Protein AF-A0A7W0R2I5-F1 (afdb_monomer_lite)

Sequence (92 aa):
ILFRHADPRFPFLWESDDQPGGRWHGDAEGPAQYLADTPAGAWAEFLRHEEIREPEDLVTVRRALWAVEVDEVEPAAQPQLRREVLSGGLES

Foldseek 3Di:
DWKAKFDPVDDPFDPAQCDDDDPPGHRSRDDDGDTHPDQVVNVVVVCVVVVPDDPVVCPPDDIDMDDDDDDPDPPPDDDPDDPCVVVVNDDD

pLDDT: mean 87.82, std 9.57, range [55.59, 97.56]

Secondary structure (DSSP, 8-state):
-EEEEE-TTS-SS--SS-SPPBTTB-TTS------BSSHHHHHHHHHHHTT--SGGGGTT---EEEEE----PPPSS-----HHHHTTT---

Radius of gyration: 15.66 Å; chains: 1; bounding box: 39×34×31 Å

Structure (mmCIF, N/CA/C/O backbone):
data_AF-A0A7W0R2I5-F1
#
_entry.id   AF-A0A7W0R2I5-F1
#
loop_
_atom_site.group_PDB
_atom_site.id
_atom_site.type_symbol
_atom_site.label_atom_id
_atom_site.label_alt_id
_atom_site.label_comp_id
_atom_site.label_asym_id
_atom_site.label_entity_id
_atom_site.label_seq_id
_atom_site.pdbx_PDB_ins_code
_atom_site.Cartn_x
_atom_site.Cartn_y
_atom_site.Cartn_z
_atom_site.occupancy
_atom_site.B_iso_or_equiv
_atom_site.auth_seq_id
_atom_site.auth_comp_id
_atom_site.auth_asym_id
_atom_site.auth_atom_id
_atom_site.pdbx_PDB_model_num
ATOM 1 N N . ILE A 1 1 ? 13.718 -1.600 4.235 1.00 93.12 1 ILE A N 1
ATOM 2 C CA . ILE A 1 1 ? 12.380 -2.230 4.391 1.00 93.12 1 ILE A CA 1
ATOM 3 C C . ILE A 1 1 ? 11.335 -1.214 3.975 1.00 93.12 1 ILE A C 1
ATOM 5 O O . ILE A 1 1 ? 11.390 -0.091 4.458 1.00 93.12 1 ILE A O 1
ATOM 9 N N . LEU A 1 2 ? 10.416 -1.609 3.104 1.00 96.00 2 LEU A N 1
ATOM 10 C CA . LEU A 1 2 ? 9.254 -0.834 2.685 1.00 96.00 2 LEU A CA 1
ATOM 11 C C . LEU A 1 2 ? 7.964 -1.578 3.055 1.00 96.00 2 LEU A C 1
ATOM 13 O O . LEU A 1 2 ? 7.996 -2.760 3.389 1.00 96.00 2 LEU A O 1
ATOM 17 N N . PHE A 1 3 ? 6.825 -0.899 3.002 1.00 96.44 3 PHE A N 1
ATOM 18 C CA . PHE A 1 3 ? 5.540 -1.418 3.457 1.00 96.44 3 PHE A CA 1
ATOM 19 C C . PHE A 1 3 ? 4.494 -1.359 2.350 1.00 96.44 3 PHE A C 1
ATOM 21 O O . PHE A 1 3 ? 4.282 -0.308 1.747 1.00 96.44 3 PHE A O 1
ATOM 28 N N . ARG A 1 4 ? 3.811 -2.484 2.112 1.00 94.75 4 ARG A N 1
ATOM 29 C CA . ARG A 1 4 ? 2.703 -2.589 1.152 1.00 94.75 4 ARG A CA 1
ATOM 30 C C . ARG A 1 4 ? 1.404 -2.866 1.884 1.00 94.75 4 ARG A C 1
ATOM 32 O O . ARG A 1 4 ? 1.262 -3.896 2.543 1.00 94.75 4 ARG A O 1
ATOM 39 N N . HIS A 1 5 ? 0.443 -1.973 1.712 1.00 93.94 5 HIS A N 1
ATOM 40 C CA . HIS A 1 5 ? -0.939 -2.197 2.103 1.00 93.94 5 HIS A CA 1
ATOM 41 C C . HIS A 1 5 ? -1.694 -2.888 0.954 1.00 93.94 5 HIS A C 1
ATOM 43 O O . HIS A 1 5 ? -1.643 -2.417 -0.182 1.00 93.94 5 HIS A O 1
ATOM 49 N N . ALA A 1 6 ? -2.410 -3.981 1.234 1.00 91.94 6 ALA A N 1
ATOM 50 C CA . ALA A 1 6 ? -3.137 -4.741 0.215 1.00 91.94 6 ALA A CA 1
ATOM 51 C C . ALA A 1 6 ? -4.500 -5.260 0.702 1.00 91.94 6 ALA A C 1
ATOM 53 O O . ALA A 1 6 ? -4.687 -5.605 1.873 1.00 91.94 6 ALA A O 1
ATOM 54 N N . ASP A 1 7 ? -5.462 -5.356 -0.220 1.00 90.94 7 ASP A N 1
ATOM 55 C CA . ASP A 1 7 ?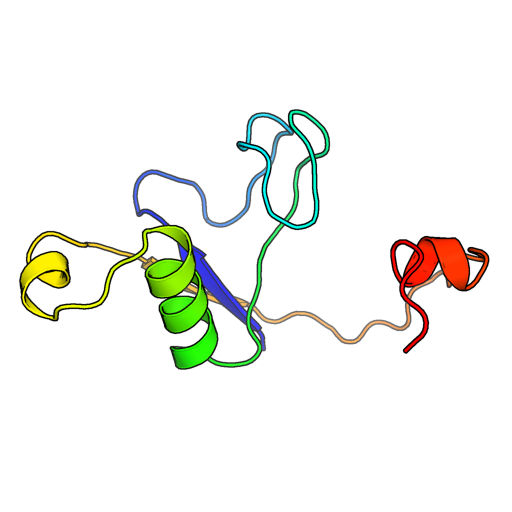 -6.666 -6.163 -0.007 1.00 90.94 7 ASP A CA 1
ATOM 56 C C . ASP A 1 7 ? -6.274 -7.648 0.098 1.00 90.94 7 ASP A C 1
ATOM 58 O O . ASP A 1 7 ? -5.532 -8.120 -0.766 1.00 90.94 7 ASP A O 1
ATOM 62 N N . PRO A 1 8 ? -6.768 -8.405 1.097 1.00 89.38 8 PRO A N 1
ATOM 63 C CA . PRO A 1 8 ? -6.436 -9.822 1.257 1.00 89.38 8 PRO A CA 1
ATOM 64 C C . PRO A 1 8 ? -6.812 -10.707 0.062 1.00 89.38 8 PRO A C 1
ATOM 66 O O . PRO A 1 8 ? -6.339 -11.836 -0.027 1.00 89.38 8 PRO A O 1
ATOM 69 N N . ARG A 1 9 ? -7.684 -10.229 -0.836 1.00 90.12 9 ARG A N 1
ATOM 70 C CA . ARG A 1 9 ? -8.066 -10.943 -2.063 1.00 90.12 9 ARG A CA 1
ATOM 71 C C . ARG A 1 9 ? -6.991 -10.904 -3.150 1.00 90.12 9 ARG A C 1
ATOM 73 O O . ARG A 1 9 ? -7.057 -11.716 -4.067 1.00 90.12 9 ARG A O 1
ATOM 80 N N . PHE A 1 10 ? -6.044 -9.970 -3.077 1.00 87.31 10 PHE A N 1
ATOM 81 C CA . PHE A 1 10 ? -4.998 -9.802 -4.083 1.00 87.31 10 PHE A CA 1
ATOM 82 C C . PHE A 1 10 ? -3.666 -10.409 -3.625 1.00 87.31 10 PHE A C 1
ATOM 84 O O . PHE A 1 10 ? -3.387 -10.453 -2.422 1.00 87.31 10 PHE A O 1
ATOM 91 N N . PRO A 1 11 ? -2.823 -10.859 -4.572 1.00 88.00 11 PRO A N 1
ATOM 92 C CA . PRO A 1 11 ? -1.505 -11.393 -4.258 1.00 88.00 11 PRO A CA 1
ATOM 93 C C . PRO A 1 11 ? -0.585 -10.352 -3.603 1.00 88.00 11 PRO A C 1
ATOM 95 O O . PRO A 1 11 ? -0.815 -9.133 -3.634 1.00 88.00 11 PRO A O 1
ATOM 98 N N . PHE A 1 12 ? 0.495 -10.859 -3.000 1.00 88.31 12 PHE A N 1
ATOM 99 C CA . PHE A 1 12 ? 1.502 -10.041 -2.327 1.00 88.31 12 PHE A CA 1
ATOM 100 C C . PHE A 1 12 ? 2.164 -9.020 -3.265 1.00 88.31 12 PHE A C 1
ATOM 102 O O . PHE A 1 12 ? 2.388 -7.891 -2.836 1.00 88.31 12 PHE A O 1
ATOM 109 N N . LEU A 1 13 ? 2.407 -9.371 -4.527 1.00 91.00 13 LEU A N 1
ATOM 110 C CA . LEU A 1 13 ? 2.793 -8.444 -5.588 1.00 91.00 13 LEU A CA 1
ATOM 111 C C . LEU A 1 13 ? 1.803 -8.586 -6.739 1.00 91.00 13 LEU A C 1
ATOM 113 O O . LEU A 1 13 ? 1.315 -9.682 -7.000 1.00 91.00 13 LEU A O 1
ATOM 117 N N . TRP A 1 14 ? 1.519 -7.490 -7.437 1.00 91.06 14 TRP A N 1
ATOM 118 C CA . TRP A 1 14 ? 0.969 -7.605 -8.789 1.00 91.06 14 TRP A CA 1
ATOM 119 C C . TRP A 1 14 ? 1.972 -8.311 -9.704 1.00 91.06 14 TRP A C 1
ATOM 121 O O . TRP A 1 14 ? 3.143 -7.936 -9.727 1.00 91.06 14 TRP A O 1
ATOM 131 N N . GLU A 1 15 ? 1.512 -9.327 -10.427 1.00 90.88 15 GLU A N 1
ATOM 132 C CA . GLU A 1 15 ? 2.341 -10.112 -11.353 1.00 90.88 15 GLU A CA 1
ATOM 133 C C . GLU A 1 15 ? 2.024 -9.801 -12.823 1.00 90.88 15 GLU A C 1
ATOM 135 O O . GLU A 1 15 ? 2.883 -9.992 -13.681 1.00 90.88 15 GLU A O 1
ATOM 140 N N . SER A 1 16 ? 0.821 -9.289 -13.107 1.00 90.56 16 SER A N 1
ATOM 141 C CA . SER A 1 16 ? 0.375 -8.856 -14.435 1.00 90.56 16 SER A CA 1
ATOM 142 C C . SER A 1 16 ? 0.090 -7.352 -14.487 1.00 90.56 16 SER A C 1
ATOM 144 O O . SER A 1 16 ? 0.105 -6.650 -13.472 1.00 90.56 16 SER A O 1
ATOM 146 N N . ASP A 1 17 ? -0.184 -6.865 -15.693 1.00 89.69 17 ASP A N 1
ATOM 147 C CA . ASP A 1 17 ? -0.613 -5.504 -16.008 1.00 89.69 17 ASP A CA 1
ATOM 148 C C . ASP A 1 17 ? -2.126 -5.277 -15.809 1.00 89.69 17 ASP A C 1
ATOM 150 O O . ASP A 1 17 ? -2.608 -4.167 -16.016 1.00 89.69 17 ASP A O 1
ATOM 154 N N . ASP A 1 18 ? -2.865 -6.280 -15.316 1.00 89.38 18 ASP A N 1
ATOM 155 C CA . ASP A 1 18 ? -4.314 -6.206 -15.055 1.00 89.38 18 ASP A CA 1
ATOM 156 C C . ASP A 1 18 ? -4.690 -5.306 -13.861 1.00 89.38 18 ASP A C 1
ATOM 158 O O . ASP A 1 18 ? -5.871 -5.152 -13.529 1.00 89.38 18 ASP A O 1
ATOM 162 N N . GLN A 1 19 ? -3.702 -4.751 -13.155 1.00 90.69 19 GLN A N 1
ATOM 163 C CA . GLN A 1 19 ? -3.966 -3.848 -12.042 1.00 90.69 19 GLN A CA 1
ATOM 164 C C . GLN A 1 19 ? -4.611 -2.539 -12.535 1.00 90.69 19 GLN A C 1
ATOM 166 O O . GLN A 1 19 ? -4.192 -2.000 -13.560 1.00 90.69 19 GLN A O 1
ATOM 171 N N . PRO A 1 20 ? -5.598 -1.986 -11.805 1.00 88.25 20 PRO A N 1
ATOM 172 C CA . PRO A 1 20 ? -6.172 -0.689 -12.148 1.00 88.25 20 PRO A CA 1
ATOM 173 C C . PRO A 1 20 ? -5.126 0.427 -12.100 1.00 88.25 20 PRO A C 1
ATOM 175 O O . PRO A 1 20 ? -4.283 0.442 -11.195 1.00 88.25 20 PRO A O 1
ATOM 178 N N . GLY A 1 21 ? -5.246 1.396 -13.012 1.00 89.25 21 GLY A N 1
ATOM 179 C CA . GLY A 1 21 ? -4.420 2.596 -13.017 1.00 89.25 21 GLY A CA 1
ATOM 180 C C . GLY A 1 21 ? -4.431 3.335 -11.674 1.00 89.25 21 GLY A C 1
ATOM 181 O O . GLY A 1 21 ? -5.417 3.373 -10.934 1.00 89.25 21 GLY A O 1
ATOM 182 N N . GLY A 1 22 ? -3.292 3.940 -11.351 1.00 87.75 22 GLY A N 1
ATOM 183 C CA . GLY A 1 22 ? -3.048 4.659 -10.105 1.00 87.75 22 GLY A CA 1
ATOM 184 C C . GLY A 1 22 ? -2.451 6.035 -10.363 1.00 87.75 22 GLY A C 1
ATOM 185 O O . GLY A 1 22 ? -2.388 6.512 -11.488 1.00 87.75 22 GLY A O 1
ATOM 186 N N . ARG A 1 23 ? -1.955 6.690 -9.310 1.00 87.44 23 ARG A N 1
ATOM 187 C CA . ARG A 1 23 ? -1.375 8.039 -9.438 1.00 87.44 23 ARG A CA 1
ATOM 188 C C . ARG A 1 23 ? -0.180 8.092 -10.406 1.00 87.44 23 ARG A C 1
ATOM 190 O O . ARG A 1 23 ? 0.004 9.103 -11.070 1.00 87.44 23 ARG A O 1
ATOM 197 N N . TRP A 1 24 ? 0.628 7.033 -10.443 1.00 88.94 24 TRP A N 1
ATOM 198 C CA . TRP A 1 24 ? 1.918 6.979 -11.143 1.00 88.94 24 TRP A CA 1
ATOM 199 C C . TRP A 1 24 ? 1.977 5.958 -12.289 1.00 88.94 24 TRP A C 1
ATOM 201 O O . TRP A 1 24 ? 3.057 5.721 -12.815 1.00 88.94 24 TRP A O 1
ATOM 211 N N . HIS A 1 25 ? 0.856 5.328 -12.648 1.00 88.38 25 HIS A N 1
ATOM 212 C CA . HIS A 1 25 ? 0.778 4.416 -13.798 1.00 88.38 25 HIS A CA 1
ATOM 213 C C . HIS A 1 25 ? -0.648 4.398 -14.356 1.00 88.38 25 HIS A C 1
ATOM 215 O O . HIS A 1 25 ? -1.602 4.511 -13.583 1.00 88.38 25 HIS A O 1
ATOM 221 N N . GLY A 1 26 ? -0.782 4.265 -15.671 1.00 90.31 26 GLY A N 1
ATOM 222 C CA . GLY A 1 26 ? -2.049 4.069 -16.367 1.00 90.31 26 GLY A CA 1
ATOM 223 C C . GLY A 1 26 ? -2.521 2.614 -16.378 1.00 90.31 26 GLY A C 1
ATOM 224 O O . GL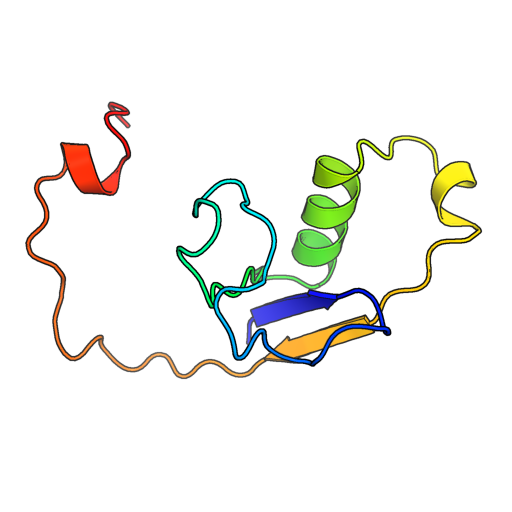Y A 1 26 ? -1.842 1.706 -15.895 1.00 90.31 26 GLY A O 1
ATOM 225 N N . ASP A 1 27 ? -3.703 2.401 -16.953 1.00 91.56 27 ASP A N 1
ATOM 226 C CA . ASP A 1 27 ? -4.245 1.061 -17.184 1.00 91.56 27 ASP A CA 1
ATOM 227 C C . ASP A 1 27 ? -3.330 0.269 -18.129 1.00 91.56 27 ASP A C 1
ATOM 229 O O . ASP A 1 27 ? -2.856 0.808 -19.131 1.00 91.56 27 ASP A O 1
ATOM 233 N N . ALA A 1 28 ? -3.091 -1.007 -17.814 1.00 90.75 28 ALA A N 1
ATOM 234 C CA . ALA A 1 28 ? -2.165 -1.883 -18.540 1.00 90.75 28 ALA A CA 1
ATOM 235 C C . ALA A 1 28 ? -0.695 -1.394 -18.600 1.00 90.75 28 ALA A C 1
ATOM 237 O O . ALA A 1 28 ? 0.108 -1.936 -19.354 1.00 90.75 28 ALA A O 1
ATOM 238 N N . GLU A 1 29 ? -0.301 -0.405 -17.785 1.00 87.94 29 GLU A N 1
ATOM 239 C CA . GLU A 1 29 ? 1.106 0.014 -17.631 1.00 87.94 29 GLU A CA 1
ATOM 240 C C . GLU A 1 29 ? 1.829 -0.725 -16.483 1.00 87.94 29 GLU A C 1
ATOM 242 O O . GLU A 1 29 ? 2.941 -0.362 -16.095 1.00 87.94 29 GLU A O 1
ATOM 247 N N . GLY A 1 30 ? 1.184 -1.737 -15.893 1.00 84.56 30 GLY A N 1
ATOM 248 C CA . GLY A 1 30 ? 1.723 -2.540 -14.795 1.00 84.56 30 GLY A CA 1
ATOM 249 C C . GLY A 1 30 ? 2.693 -3.658 -15.226 1.00 84.56 30 GLY A C 1
ATOM 250 O O . GLY A 1 30 ? 3.014 -3.797 -16.406 1.00 84.56 30 GLY A O 1
ATOM 251 N N . PRO A 1 31 ? 3.160 -4.485 -14.269 1.00 91.44 31 PRO A N 1
ATOM 252 C CA . PRO A 1 31 ? 2.860 -4.413 -12.838 1.00 91.44 31 PRO A CA 1
ATOM 253 C C . PRO A 1 31 ? 3.621 -3.273 -12.137 1.00 91.44 31 PRO A C 1
ATOM 255 O O . PRO A 1 31 ? 4.832 -3.124 -12.283 1.00 91.44 31 PRO A O 1
ATOM 258 N N . ALA A 1 32 ? 2.920 -2.503 -11.305 1.00 92.12 32 ALA A N 1
ATOM 259 C CA . ALA A 1 32 ? 3.480 -1.432 -10.481 1.00 92.12 32 ALA A CA 1
ATOM 260 C C . ALA A 1 32 ? 3.165 -1.664 -8.994 1.00 92.12 32 ALA A C 1
ATOM 262 O O . ALA A 1 32 ? 2.009 -1.834 -8.599 1.00 92.12 32 ALA A O 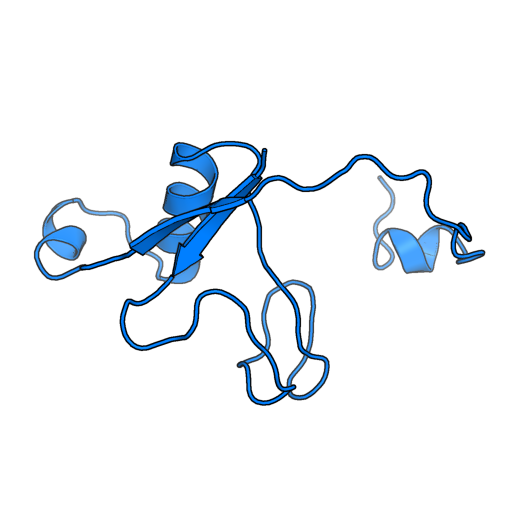1
ATOM 263 N N . GLN A 1 33 ? 4.196 -1.627 -8.143 1.00 92.44 33 GLN A N 1
ATOM 264 C CA . GLN A 1 33 ? 4.057 -1.814 -6.694 1.00 92.44 33 GLN A CA 1
ATOM 265 C C . GLN A 1 33 ? 4.129 -0.473 -5.968 1.00 92.44 33 GLN A C 1
ATOM 267 O O . GLN A 1 33 ? 5.132 0.232 -6.046 1.00 92.44 33 GLN A O 1
ATOM 272 N N . TYR A 1 34 ? 3.078 -0.144 -5.219 1.00 92.88 34 TYR A N 1
ATOM 273 C CA . TYR A 1 34 ? 3.042 1.042 -4.368 1.00 92.88 34 TYR A CA 1
ATOM 274 C C . TYR A 1 34 ? 3.499 0.653 -2.968 1.00 92.88 34 TYR A C 1
ATOM 276 O O . TYR A 1 34 ? 2.894 -0.201 -2.316 1.00 92.88 34 TYR A O 1
ATOM 284 N N . LEU A 1 35 ? 4.590 1.271 -2.534 1.00 94.88 35 LEU A N 1
ATOM 285 C CA . LEU A 1 35 ? 5.259 0.986 -1.276 1.00 94.88 35 LEU A CA 1
ATOM 286 C C . LEU A 1 35 ? 5.439 2.289 -0.496 1.00 94.88 35 LEU A C 1
ATOM 288 O O . LEU A 1 35 ? 5.700 3.334 -1.089 1.00 94.88 35 LEU A O 1
ATOM 292 N N . ALA A 1 36 ? 5.321 2.216 0.826 1.00 96.25 36 ALA A N 1
ATOM 293 C CA . ALA A 1 36 ? 5.644 3.310 1.736 1.00 96.25 36 ALA A CA 1
ATOM 294 C C . ALA A 1 36 ? 6.890 2.975 2.562 1.00 96.25 36 ALA A C 1
ATOM 296 O O . ALA A 1 36 ? 7.199 1.812 2.807 1.00 96.25 36 ALA A O 1
ATOM 297 N N . ASP A 1 37 ? 7.587 3.994 3.041 1.00 96.69 37 ASP A N 1
ATOM 298 C CA . ASP A 1 37 ? 8.738 3.862 3.940 1.00 96.69 37 ASP A CA 1
ATOM 299 C C . ASP A 1 37 ? 8.341 3.514 5.387 1.00 96.69 37 ASP A C 1
ATOM 301 O O . ASP A 1 37 ? 9.169 3.066 6.179 1.00 96.69 37 ASP A O 1
ATOM 305 N N . THR A 1 38 ? 7.059 3.668 5.733 1.00 97.56 38 THR A N 1
ATOM 306 C CA . THR A 1 38 ? 6.518 3.384 7.064 1.00 97.56 38 THR A CA 1
ATOM 307 C C . THR A 1 38 ? 5.203 2.591 7.009 1.00 97.56 38 THR A C 1
ATOM 309 O O . THR A 1 38 ? 4.410 2.757 6.076 1.00 97.56 38 THR A O 1
ATOM 312 N N . PRO A 1 39 ? 4.897 1.780 8.046 1.00 97.06 39 PRO A N 1
ATOM 313 C CA . PRO A 1 39 ? 3.603 1.103 8.177 1.00 97.06 39 PRO A CA 1
ATOM 314 C C . PRO A 1 39 ? 2.423 2.081 8.149 1.00 97.06 39 PRO A C 1
ATOM 316 O O . PRO A 1 39 ? 1.403 1.826 7.511 1.00 97.06 39 PRO A O 1
ATOM 319 N N . ALA A 1 40 ? 2.570 3.210 8.850 1.00 96.94 40 ALA A N 1
ATOM 320 C CA . ALA A 1 40 ? 1.547 4.243 8.937 1.00 96.94 40 ALA A CA 1
ATOM 321 C C . ALA A 1 40 ? 1.367 4.975 7.602 1.00 96.94 40 ALA A C 1
ATOM 323 O O . ALA A 1 40 ? 0.234 5.249 7.225 1.00 96.94 40 ALA A O 1
ATOM 324 N N . GLY A 1 41 ? 2.451 5.230 6.859 1.00 97.44 41 GLY A N 1
ATOM 325 C CA . GLY A 1 41 ? 2.385 5.812 5.518 1.00 97.44 41 GLY A CA 1
ATOM 326 C C . GLY A 1 41 ? 1.596 4.939 4.542 1.00 97.44 41 GLY A C 1
ATOM 327 O O . GLY A 1 41 ? 0.752 5.449 3.811 1.00 97.44 41 GLY A O 1
ATOM 328 N N . ALA A 1 42 ? 1.779 3.615 4.595 1.00 96.38 42 ALA A N 1
ATOM 329 C CA . ALA A 1 42 ? 1.006 2.685 3.768 1.00 96.38 42 ALA A CA 1
ATOM 330 C C . ALA A 1 42 ? -0.503 2.745 4.078 1.00 96.38 42 ALA A C 1
ATOM 332 O O . ALA A 1 42 ? -1.325 2.724 3.162 1.00 96.38 42 ALA A O 1
ATOM 333 N N . TRP A 1 43 ? -0.875 2.863 5.358 1.00 95.81 43 TRP A N 1
ATOM 334 C CA . TRP A 1 43 ? -2.268 3.084 5.758 1.00 95.81 43 TRP A CA 1
ATOM 335 C C . TRP A 1 43 ? -2.782 4.462 5.337 1.00 95.81 43 TRP A C 1
ATOM 337 O O . TRP A 1 43 ? -3.883 4.555 4.808 1.00 95.81 43 TRP A O 1
ATOM 347 N N . ALA A 1 44 ? -1.999 5.524 5.529 1.00 96.12 44 ALA A N 1
ATOM 348 C CA . ALA A 1 44 ? -2.388 6.883 5.163 1.00 96.12 44 ALA A CA 1
ATOM 349 C C . ALA A 1 44 ? -2.695 7.006 3.663 1.00 96.12 44 ALA A C 1
ATOM 351 O O . ALA A 1 44 ?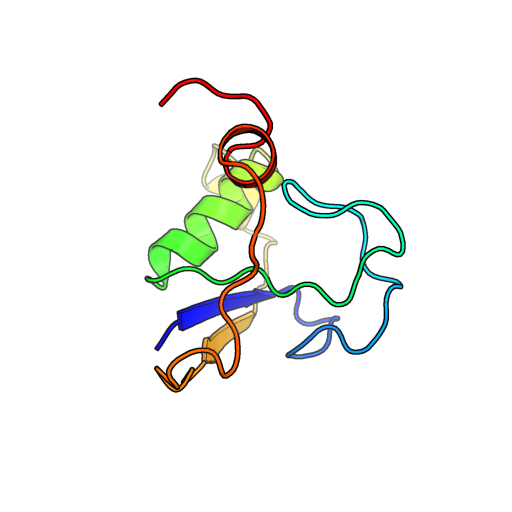 -3.692 7.623 3.290 1.00 96.12 44 ALA A O 1
ATOM 352 N N . GLU A 1 45 ? -1.895 6.367 2.806 1.00 95.31 45 GLU A N 1
ATOM 353 C CA . GLU A 1 45 ? -2.139 6.337 1.363 1.00 95.31 45 GLU A CA 1
ATOM 354 C C . GLU A 1 45 ? -3.443 5.616 1.003 1.00 95.31 45 GLU A C 1
ATOM 356 O O . GLU A 1 45 ? -4.182 6.097 0.142 1.00 95.31 45 GLU A O 1
ATOM 361 N N . PHE A 1 46 ? -3.770 4.522 1.697 1.00 93.69 46 PHE A N 1
ATOM 362 C CA . PHE A 1 46 ? -5.058 3.847 1.547 1.00 93.69 46 PHE A CA 1
ATOM 363 C C . PHE A 1 46 ? -6.231 4.754 1.947 1.00 93.69 46 PHE A C 1
ATOM 365 O O . PHE A 1 46 ? -7.152 4.938 1.154 1.00 93.69 46 PHE A O 1
ATOM 372 N N . LEU A 1 47 ? -6.173 5.373 3.132 1.00 95.25 47 LEU A N 1
ATOM 373 C CA . LEU A 1 47 ? -7.221 6.288 3.606 1.00 95.25 47 LEU A CA 1
ATOM 374 C C . LEU A 1 47 ? -7.426 7.457 2.637 1.00 95.25 47 LEU A C 1
ATOM 376 O O . LEU A 1 47 ? -8.555 7.820 2.322 1.00 95.25 47 LEU A O 1
ATOM 380 N N . ARG A 1 48 ? -6.327 8.018 2.119 1.00 94.31 48 ARG A N 1
ATOM 381 C CA . ARG A 1 48 ? -6.346 9.117 1.150 1.00 94.31 48 ARG A CA 1
ATOM 382 C C . ARG A 1 48 ? -6.943 8.693 -0.192 1.00 94.31 48 ARG A C 1
ATOM 384 O O . ARG A 1 48 ? -7.590 9.513 -0.834 1.00 94.31 48 ARG A O 1
ATOM 391 N N . HIS A 1 49 ? -6.673 7.471 -0.651 1.00 91.38 49 HIS A N 1
ATOM 392 C CA . HIS A 1 49 ? -7.180 6.968 -1.928 1.00 91.38 49 HIS A CA 1
ATOM 393 C C . HIS A 1 49 ? -8.680 6.660 -1.878 1.00 91.38 49 HIS A C 1
ATOM 395 O O . HIS A 1 49 ? -9.393 7.049 -2.793 1.00 91.38 49 HIS A O 1
ATOM 401 N N . GLU A 1 50 ? -9.153 6.038 -0.796 1.00 92.19 50 GLU A N 1
ATOM 402 C CA . GLU A 1 50 ? -10.580 5.735 -0.587 1.00 92.19 50 GLU A CA 1
ATOM 403 C C . GLU A 1 50 ? -11.383 6.922 -0.028 1.00 92.19 50 GLU A C 1
ATOM 405 O O . GLU A 1 50 ? -12.572 6.793 0.242 1.00 92.19 50 GLU A O 1
ATOM 410 N N . GLU A 1 51 ? -10.728 8.063 0.201 1.00 94.50 51 GLU A N 1
ATOM 411 C CA . GLU A 1 51 ? -11.312 9.265 0.809 1.00 94.50 51 GLU A CA 1
ATOM 412 C C . GLU A 1 51 ? -11.932 9.044 2.204 1.00 94.50 51 GLU A C 1
ATOM 414 O O . GLU A 1 51 ? -12.824 9.781 2.626 1.00 94.50 51 GLU A O 1
ATOM 419 N N . ILE A 1 52 ? -11.415 8.073 2.959 1.00 95.25 52 ILE A N 1
ATOM 420 C CA . ILE A 1 52 ? -11.870 7.763 4.318 1.00 95.25 52 ILE A CA 1
ATOM 421 C C . ILE A 1 52 ? -11.351 8.828 5.285 1.00 95.25 52 ILE A C 1
ATOM 423 O O . ILE A 1 52 ? -10.140 9.033 5.417 1.00 95.25 52 ILE A O 1
ATOM 427 N N . ARG A 1 53 ? -12.273 9.498 5.982 1.00 95.69 53 ARG A N 1
ATOM 428 C CA . ARG A 1 53 ? -11.962 10.575 6.939 1.00 95.69 53 ARG A CA 1
ATOM 429 C C . ARG A 1 53 ? -12.454 10.295 8.350 1.00 95.69 53 ARG A C 1
ATOM 431 O O . ARG A 1 53 ? -11.864 10.819 9.290 1.00 95.69 53 ARG A O 1
ATOM 438 N N . GLU A 1 54 ? -13.473 9.454 8.488 1.00 96.12 54 GLU A N 1
ATOM 439 C CA . GLU A 1 54 ? -14.089 9.144 9.771 1.00 96.12 54 GLU A CA 1
ATOM 440 C C . GLU A 1 54 ? -13.711 7.723 10.231 1.00 96.12 54 GLU A C 1
ATOM 442 O O . GLU A 1 54 ? -13.669 6.794 9.415 1.00 96.12 54 GLU A O 1
ATOM 447 N N . PRO A 1 55 ? -13.410 7.505 11.525 1.00 93.75 55 PRO A N 1
ATOM 448 C CA . PRO A 1 55 ? -13.043 6.183 12.037 1.00 93.75 55 PRO A CA 1
ATOM 449 C C . PRO A 1 55 ? -14.112 5.102 11.823 1.00 93.75 55 PRO A C 1
ATOM 451 O O . PRO A 1 55 ? -13.780 3.922 11.697 1.00 93.75 55 PRO A O 1
ATOM 454 N N . GLU A 1 56 ? -15.389 5.479 11.786 1.00 96.06 56 GLU A N 1
ATOM 455 C CA . GLU A 1 56 ? -16.522 4.568 11.614 1.00 96.06 56 GLU A CA 1
ATOM 456 C C . GLU A 1 56 ? -16.487 3.850 10.257 1.00 96.06 56 GLU A C 1
ATOM 458 O O . GLU A 1 56 ? -16.876 2.683 10.163 1.00 96.06 56 GLU A O 1
ATOM 463 N N . ASP A 1 57 ? -15.932 4.495 9.230 1.00 94.44 57 ASP A N 1
ATOM 464 C CA . ASP A 1 57 ? -15.795 3.930 7.885 1.00 94.44 57 ASP A CA 1
ATOM 465 C C . ASP A 1 57 ? -14.741 2.805 7.824 1.00 94.44 57 ASP A C 1
ATOM 467 O O . ASP A 1 57 ? -14.689 2.027 6.869 1.00 94.44 57 ASP A O 1
ATOM 471 N N . LEU A 1 58 ? -13.913 2.653 8.867 1.00 93.06 58 LEU A N 1
ATOM 472 C CA . LEU A 1 58 ? -12.893 1.601 8.951 1.00 93.06 58 LEU A CA 1
ATOM 473 C C . LEU A 1 58 ? -13.404 0.282 9.521 1.00 93.06 58 LEU A C 1
ATOM 475 O O . LEU A 1 58 ? -12.714 -0.735 9.419 1.00 93.06 58 LEU A O 1
ATOM 479 N N . VAL A 1 59 ? -14.601 0.253 10.108 1.00 94.06 59 VAL A N 1
ATOM 480 C CA . VAL A 1 59 ? -15.092 -0.903 10.879 1.00 94.06 59 VAL A CA 1
ATOM 481 C C . VAL A 1 59 ? -15.094 -2.196 10.050 1.00 94.06 59 VAL A C 1
ATOM 483 O O . VAL A 1 59 ? -14.724 -3.272 10.544 1.00 94.06 59 VAL A O 1
ATOM 486 N N . THR A 1 60 ? -15.453 -2.102 8.769 1.00 90.06 60 THR A N 1
ATOM 487 C CA . THR A 1 60 ? -15.516 -3.243 7.842 1.00 90.06 60 THR A CA 1
ATOM 488 C C . THR A 1 60 ? -14.223 -3.475 7.068 1.00 90.06 60 THR A C 1
ATOM 490 O O . THR A 1 60 ? -14.086 -4.501 6.402 1.00 90.06 60 THR A O 1
ATOM 493 N N . VAL A 1 61 ? -13.256 -2.562 7.154 1.00 93.00 61 VAL A N 1
ATOM 494 C CA . VAL A 1 61 ? -12.010 -2.648 6.396 1.00 93.00 61 VAL A CA 1
ATOM 495 C C . VAL A 1 61 ? -11.135 -3.767 6.965 1.00 93.00 61 VAL A C 1
ATOM 497 O O . VAL A 1 61 ? -10.870 -3.851 8.167 1.00 93.00 61 VAL A O 1
ATOM 500 N N . ARG A 1 62 ? -10.694 -4.675 6.090 1.00 92.19 62 ARG A N 1
ATOM 501 C CA . ARG A 1 62 ? -9.744 -5.750 6.404 1.00 92.19 62 ARG A CA 1
ATOM 502 C C . ARG A 1 62 ? -8.630 -5.721 5.380 1.00 92.19 62 ARG A C 1
ATOM 504 O O . ARG A 1 62 ? -8.894 -5.769 4.182 1.00 92.19 62 ARG A O 1
ATOM 511 N N . ARG A 1 63 ? -7.396 -5.594 5.859 1.00 92.12 63 ARG A N 1
ATOM 512 C CA . ARG A 1 63 ? -6.225 -5.314 5.029 1.00 92.12 63 ARG A CA 1
ATOM 513 C C . ARG A 1 63 ? -5.043 -6.136 5.506 1.00 92.12 63 ARG A C 1
ATOM 515 O O . ARG A 1 63 ? -4.882 -6.350 6.706 1.00 92.12 63 ARG A O 1
ATOM 522 N N . ALA A 1 64 ? -4.244 -6.596 4.555 1.00 93.06 64 ALA A N 1
ATOM 523 C CA . ALA A 1 64 ? -2.934 -7.153 4.828 1.00 93.06 64 ALA A CA 1
ATOM 524 C C . ALA A 1 64 ? -1.905 -6.022 4.760 1.00 93.06 64 ALA A C 1
ATOM 526 O O . ALA A 1 64 ? -1.953 -5.186 3.854 1.00 93.06 64 ALA A O 1
ATOM 527 N N . LEU A 1 65 ? -0.981 -6.005 5.718 1.00 94.12 65 LEU A N 1
ATOM 528 C CA . LEU A 1 65 ? 0.172 -5.117 5.694 1.00 94.12 65 LEU A CA 1
ATOM 529 C C . LEU A 1 65 ? 1.432 -5.965 5.627 1.00 94.12 65 LEU A C 1
ATOM 531 O O . LEU A 1 65 ? 1.706 -6.755 6.529 1.00 94.12 65 LEU A O 1
ATOM 535 N N . TRP A 1 66 ? 2.189 -5.784 4.556 1.00 94.56 66 TRP A N 1
ATOM 536 C CA . TRP A 1 66 ? 3.403 -6.539 4.305 1.00 94.56 66 TRP A CA 1
ATOM 537 C C . TRP A 1 66 ? 4.631 -5.664 4.507 1.00 94.56 66 TRP A C 1
ATOM 539 O O . TRP A 1 66 ? 4.654 -4.523 4.048 1.00 94.56 66 TRP A O 1
ATOM 549 N N . ALA A 1 67 ? 5.654 -6.219 5.155 1.00 95.25 67 ALA A N 1
ATOM 550 C CA . ALA A 1 67 ? 6.993 -5.648 5.197 1.00 95.25 67 ALA A CA 1
ATOM 551 C C . ALA A 1 67 ? 7.835 -6.299 4.095 1.00 95.25 67 ALA A C 1
ATOM 553 O O . ALA A 1 67 ? 7.908 -7.524 4.009 1.00 95.25 67 ALA A O 1
ATOM 554 N N . VAL A 1 68 ? 8.439 -5.475 3.248 1.00 93.88 68 VAL A N 1
ATOM 555 C CA . VAL A 1 68 ? 9.189 -5.880 2.062 1.00 93.88 68 VAL A CA 1
ATOM 556 C C . VAL A 1 68 ? 10.627 -5.431 2.233 1.00 93.88 68 VAL A C 1
ATOM 558 O O . VAL A 1 68 ? 10.908 -4.239 2.373 1.00 93.88 68 VAL A O 1
ATOM 561 N N . GLU A 1 69 ? 11.552 -6.375 2.244 1.00 93.00 69 GLU A N 1
ATOM 562 C CA . GLU A 1 69 ? 12.963 -6.049 2.111 1.00 93.00 69 GLU A CA 1
ATOM 563 C C . GLU A 1 69 ? 13.237 -5.744 0.639 1.00 93.00 69 GLU A C 1
ATOM 565 O O . GLU A 1 69 ? 12.920 -6.541 -0.241 1.00 93.00 69 GLU A O 1
ATOM 570 N N . VAL A 1 70 ? 13.730 -4.537 0.378 1.00 87.94 70 VAL A N 1
ATOM 571 C CA . VAL A 1 70 ? 14.150 -4.102 -0.949 1.00 87.94 70 VAL A CA 1
ATOM 572 C C . VAL A 1 70 ? 15.610 -3.757 -0.802 1.00 87.94 70 VAL A C 1
ATOM 574 O O . VAL A 1 70 ? 15.948 -2.854 -0.033 1.00 87.94 70 VAL A O 1
ATOM 577 N N . ASP A 1 71 ? 16.448 -4.519 -1.489 1.00 85.00 71 ASP A N 1
ATOM 578 C CA . ASP A 1 71 ? 17.874 -4.265 -1.508 1.00 85.00 71 ASP A CA 1
ATOM 579 C C . ASP A 1 71 ? 18.123 -2.911 -2.172 1.00 85.00 71 ASP A C 1
ATOM 581 O O . ASP A 1 71 ? 17.616 -2.628 -3.262 1.00 85.00 71 ASP A O 1
ATOM 585 N N . GLU A 1 72 ? 18.938 -2.080 -1.528 1.00 72.44 72 GLU A N 1
ATOM 586 C CA . GLU A 1 72 ? 19.521 -0.894 -2.150 1.00 72.44 72 GLU A CA 1
ATOM 587 C C . GLU A 1 72 ? 20.617 -1.346 -3.121 1.00 72.44 72 GLU A C 1
ATOM 589 O O . GLU A 1 72 ? 21.811 -1.148 -2.906 1.00 72.44 72 GLU A O 1
ATOM 594 N N . VAL A 1 73 ? 20.218 -2.039 -4.185 1.00 68.44 73 VAL A N 1
ATOM 595 C CA . VAL A 1 73 ? 21.122 -2.307 -5.297 1.00 68.44 73 VAL A CA 1
ATOM 596 C C . VAL A 1 73 ? 21.250 -1.000 -6.059 1.00 68.44 73 VAL A C 1
ATOM 598 O O . VAL A 1 73 ? 20.234 -0.412 -6.442 1.00 68.44 73 VAL A O 1
ATOM 601 N N . GLU A 1 74 ? 22.481 -0.535 -6.295 1.00 66.94 74 GLU A N 1
ATOM 602 C CA . GLU A 1 74 ? 22.664 0.561 -7.241 1.00 66.94 74 GLU A CA 1
ATOM 603 C C . GLU A 1 74 ? 21.976 0.177 -8.556 1.00 66.94 74 GLU A C 1
ATOM 605 O O . GLU A 1 74 ? 22.231 -0.915 -9.085 1.00 66.94 74 GLU A O 1
ATOM 610 N N . PRO A 1 75 ? 21.070 1.022 -9.078 1.00 67.00 75 PRO A N 1
ATOM 611 C CA . PRO A 1 75 ? 20.379 0.703 -10.309 1.00 67.00 75 PRO A CA 1
ATOM 612 C C . PRO A 1 75 ? 21.425 0.480 -11.400 1.00 67.00 75 PRO A C 1
ATOM 614 O O . PRO A 1 75 ? 22.242 1.357 -11.676 1.00 67.00 75 PRO A O 1
ATOM 617 N N . ALA A 1 76 ? 21.385 -0.696 -12.037 1.00 66.50 76 ALA A N 1
ATOM 618 C CA . ALA A 1 76 ? 22.351 -1.085 -13.069 1.00 66.50 76 ALA A CA 1
ATOM 619 C C . ALA A 1 76 ? 22.423 -0.076 -14.234 1.00 66.50 76 ALA A C 1
ATOM 621 O O . ALA A 1 76 ? 23.413 -0.030 -14.963 1.00 66.50 76 ALA A O 1
ATOM 622 N N . ALA A 1 77 ? 21.380 0.744 -14.397 1.00 69.81 77 ALA A N 1
ATOM 623 C CA . ALA A 1 77 ? 21.378 1.930 -15.231 1.00 69.81 77 ALA A CA 1
ATOM 624 C C . ALA A 1 77 ? 20.523 3.030 -14.588 1.00 69.81 77 ALA A C 1
ATOM 626 O O . ALA A 1 77 ? 19.410 2.774 -14.127 1.00 69.81 77 ALA A O 1
ATOM 627 N N . GLN A 1 78 ? 21.008 4.271 -14.621 1.00 72.56 78 GLN A N 1
ATOM 628 C CA . GLN A 1 78 ? 20.168 5.437 -14.363 1.00 72.56 78 GLN A CA 1
ATOM 629 C C . GLN A 1 78 ? 19.493 5.860 -15.674 1.00 72.56 78 GLN A C 1
ATOM 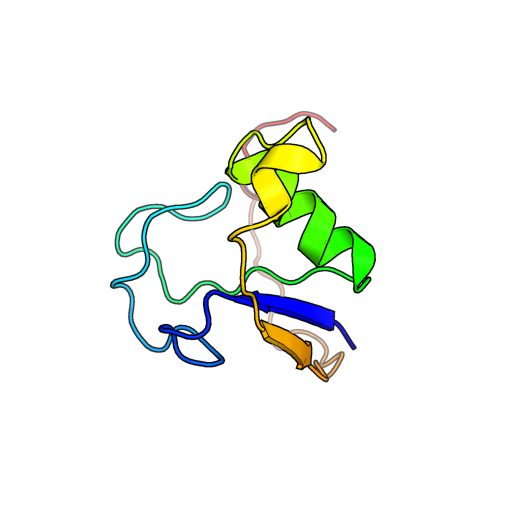631 O O . GLN A 1 78 ? 20.191 6.061 -16.676 1.00 72.56 78 GLN A O 1
ATOM 636 N N . PRO A 1 79 ? 18.158 5.995 -15.711 1.00 70.00 79 PRO A N 1
ATOM 637 C CA . PRO A 1 79 ? 17.477 6.427 -16.919 1.00 70.00 79 PRO A CA 1
ATOM 638 C C . PRO A 1 79 ? 17.913 7.857 -17.270 1.00 70.00 79 PRO A C 1
ATOM 640 O O . PRO A 1 79 ? 17.749 8.782 -16.476 1.00 70.00 79 PRO A O 1
ATOM 643 N N . GLN A 1 80 ? 18.464 8.052 -18.474 1.00 80.44 80 GLN A N 1
ATOM 644 C CA . GLN A 1 80 ? 18.817 9.377 -19.002 1.00 80.44 80 GLN A CA 1
ATOM 645 C C . GLN A 1 80 ? 17.562 10.092 -19.514 1.00 80.44 80 GLN A C 1
ATOM 647 O O . GLN A 1 80 ? 17.389 10.338 -20.708 1.00 80.44 80 GLN A O 1
ATOM 652 N N . LEU A 1 81 ? 16.641 10.379 -18.601 1.00 81.25 81 LEU A N 1
ATOM 653 C CA . LEU A 1 81 ? 15.440 11.145 -18.892 1.00 81.25 81 LEU A CA 1
ATOM 654 C C . LEU A 1 81 ? 15.718 12.626 -18.654 1.00 81.25 81 LEU A C 1
ATOM 656 O O . LEU A 1 81 ? 16.410 13.007 -17.708 1.00 81.25 81 LEU A O 1
ATOM 660 N N . ARG A 1 82 ? 15.167 13.479 -19.523 1.00 82.94 82 ARG A N 1
ATOM 661 C CA . ARG A 1 82 ? 15.203 14.925 -19.288 1.00 82.94 82 ARG A CA 1
ATOM 662 C C . ARG A 1 82 ? 14.457 15.238 -17.986 1.00 82.94 82 ARG A C 1
ATOM 664 O O . ARG A 1 82 ? 13.479 14.560 -17.663 1.00 82.94 82 ARG A O 1
ATOM 671 N N . ARG A 1 83 ? 14.907 16.252 -17.242 1.00 79.06 83 ARG A N 1
ATOM 672 C CA . ARG A 1 83 ? 14.377 16.578 -15.905 1.00 79.06 83 ARG A CA 1
ATOM 673 C C . ARG A 1 83 ? 12.868 16.811 -15.923 1.00 79.06 83 ARG A C 1
ATOM 675 O O . ARG A 1 83 ? 12.187 16.391 -14.996 1.00 79.06 83 ARG A O 1
ATOM 682 N N . GLU A 1 84 ? 12.354 17.393 -17.002 1.00 81.75 84 GLU A N 1
ATOM 683 C CA . GLU A 1 84 ? 10.927 17.669 -17.170 1.00 81.75 84 GLU A CA 1
ATOM 684 C C . GLU A 1 84 ? 10.107 16.376 -17.274 1.00 81.75 84 GLU A C 1
ATOM 686 O O . GLU A 1 84 ? 8.961 16.339 -16.851 1.00 81.75 84 GLU A O 1
ATOM 691 N N . VAL A 1 85 ? 10.686 15.295 -17.803 1.00 79.81 85 VAL A N 1
ATOM 692 C CA . VAL A 1 85 ? 10.021 13.984 -17.854 1.00 79.81 85 VAL A CA 1
ATOM 693 C C . VAL A 1 85 ? 10.041 13.325 -16.476 1.00 79.81 85 VAL A C 1
ATOM 695 O O . VAL A 1 85 ? 9.034 12.767 -16.055 1.00 79.81 85 VAL A O 1
ATOM 698 N N . LEU A 1 86 ? 11.157 13.436 -15.748 1.00 76.88 86 LEU A N 1
ATOM 699 C CA . LEU A 1 86 ? 11.300 12.860 -14.405 1.00 76.88 86 LEU A CA 1
ATOM 700 C C . LEU A 1 86 ? 10.332 13.471 -13.381 1.00 76.88 86 LEU A C 1
ATOM 702 O O . LEU A 1 86 ? 9.868 12.758 -12.498 1.00 76.88 86 LEU A O 1
ATOM 706 N N . SER A 1 87 ? 10.028 14.768 -13.482 1.00 77.62 87 SER A N 1
ATOM 707 C CA . SER A 1 87 ? 9.117 15.460 -12.556 1.00 77.62 87 SER A CA 1
ATOM 708 C C . SER A 1 87 ? 7.674 15.570 -13.057 1.00 77.62 87 SER A C 1
ATOM 710 O O . SER A 1 87 ? 6.860 16.240 -12.422 1.00 77.62 87 SER A O 1
ATOM 712 N N . GLY A 1 88 ? 7.345 14.968 -14.205 1.00 75.38 88 GLY A N 1
ATOM 713 C CA . GLY A 1 88 ? 6.026 15.129 -14.824 1.00 75.38 88 GLY A CA 1
ATOM 714 C C . GLY A 1 88 ? 5.718 16.576 -15.232 1.00 75.38 88 GLY A C 1
ATOM 715 O O . GLY A 1 88 ? 4.566 16.999 -15.196 1.00 75.38 88 GLY A O 1
ATOM 716 N N . GLY A 1 89 ? 6.743 17.355 -15.584 1.00 69.50 89 GLY A N 1
ATOM 717 C CA . GLY A 1 89 ? 6.629 18.748 -16.016 1.00 69.50 89 GLY A CA 1
ATOM 718 C C . GLY A 1 89 ? 6.473 19.764 -14.884 1.00 69.50 89 GLY A C 1
ATOM 719 O O . GLY A 1 89 ? 6.262 20.941 -15.166 1.00 69.50 89 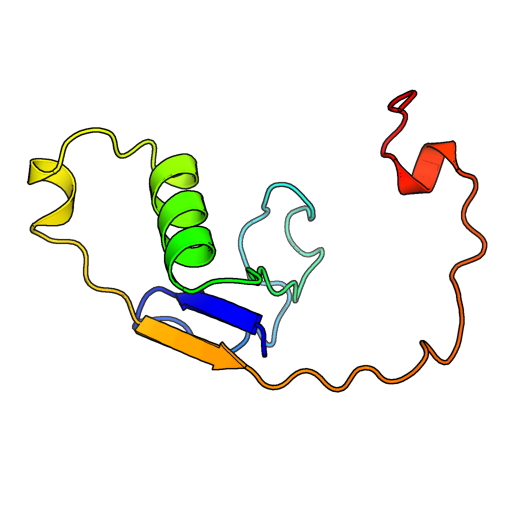GLY A O 1
ATOM 720 N N . LEU A 1 90 ? 6.580 19.344 -13.620 1.00 64.12 90 LEU A N 1
ATOM 721 C CA . LEU A 1 90 ? 6.557 20.257 -12.479 1.00 64.12 90 LEU A CA 1
ATOM 722 C C . LEU A 1 90 ? 7.943 20.889 -12.287 1.00 64.12 90 LEU A C 1
ATOM 724 O O . LEU A 1 90 ? 8.944 20.175 -12.152 1.00 64.12 90 LEU A O 1
ATOM 728 N N . GLU A 1 91 ? 8.002 22.223 -12.265 1.00 59.53 91 GLU A N 1
ATOM 729 C CA . GLU A 1 91 ? 9.145 22.954 -11.712 1.00 59.53 91 GLU A CA 1
ATOM 730 C C . GLU A 1 91 ? 9.114 22.760 -10.189 1.00 59.53 91 GLU A C 1
ATOM 732 O O . GLU A 1 91 ? 8.175 23.192 -9.522 1.00 59.53 91 GLU A O 1
ATOM 737 N N . SER A 1 92 ? 10.093 22.022 -9.662 1.00 55.59 92 SER A N 1
ATOM 738 C CA . SER A 1 92 ? 10.282 21.806 -8.222 1.00 55.59 92 SER A CA 1
ATOM 739 C C . SER A 1 92 ? 11.213 22.841 -7.617 1.00 55.59 92 SER A C 1
ATOM 741 O O . SER A 1 92 ? 12.162 23.257 -8.319 1.00 55.59 92 SER A O 1
#